Protein AF-I7LH07-F1 (afdb_monomer)

Foldseek 3Di:
DVVVVVVVVVVVVVVVQVVVVVDPPPDPVVLLVVLVVLLVVLVVLVCCCVPPVPDDPCLLVSQLSNLVSVVSNVCVVVVVPCVLLCVLSNLQSSLRSLVRCCVPVVDVVSPLSSLVSNLVSVLSNVVSVVPDDPVSVVSNVVSVVVSVVVCVVVVVD

Structure (mmCIF, N/CA/C/O backbone):
data_AF-I7LH07-F1
#
_entry.id   AF-I7LH07-F1
#
loop_
_atom_site.group_PDB
_atom_site.id
_atom_site.type_symbol
_atom_site.label_atom_id
_atom_site.label_alt_id
_atom_site.label_comp_id
_atom_site.label_asym_id
_atom_site.label_entity_id
_atom_site.label_seq_id
_atom_site.pdbx_PDB_ins_code
_atom_site.Cartn_x
_atom_site.Cartn_y
_atom_site.Cartn_z
_atom_site.occupancy
_atom_site.B_iso_or_equiv
_atom_site.auth_seq_id
_atom_site.auth_comp_id
_atom_site.auth_asym_id
_atom_site.auth_atom_id
_atom_site.pdbx_PDB_model_num
ATOM 1 N N . MET A 1 1 ? -10.811 -36.002 -9.608 1.00 54.66 1 MET A N 1
ATOM 2 C CA . MET A 1 1 ? -10.968 -35.044 -10.732 1.00 54.66 1 MET A CA 1
ATOM 3 C C . MET A 1 1 ? -10.323 -33.676 -10.491 1.00 54.66 1 MET A C 1
ATOM 5 O O . MET A 1 1 ? -9.642 -33.217 -11.394 1.00 54.66 1 MET A O 1
ATOM 9 N N . LYS A 1 2 ? -10.452 -33.026 -9.318 1.00 58.34 2 LYS A N 1
ATOM 10 C CA . LYS A 1 2 ? -9.860 -31.684 -9.078 1.00 58.34 2 LYS A CA 1
ATOM 11 C C . LYS A 1 2 ? -8.322 -31.617 -9.164 1.00 58.34 2 LYS A C 1
ATOM 13 O O . LYS A 1 2 ? -7.794 -30.603 -9.591 1.00 58.34 2 LYS A O 1
ATOM 18 N N . SER A 1 3 ? -7.609 -32.679 -8.798 1.00 67.06 3 SER A N 1
ATOM 19 C CA . SER A 1 3 ? -6.136 -32.724 -8.750 1.00 67.06 3 SER A CA 1
ATOM 20 C C . SER A 1 3 ? -5.454 -32.815 -10.123 1.00 67.06 3 SER A C 1
ATOM 22 O O . SER A 1 3 ? -4.393 -32.229 -10.312 1.00 67.06 3 SER A O 1
ATOM 24 N N . TYR A 1 4 ? -6.075 -33.479 -11.102 1.00 80.00 4 TYR A N 1
ATOM 25 C CA . TYR A 1 4 ? -5.535 -33.588 -12.466 1.00 80.00 4 TYR A CA 1
ATOM 26 C C . TYR A 1 4 ? -5.559 -32.243 -13.211 1.00 80.00 4 TYR A C 1
ATOM 28 O O . TYR A 1 4 ? -4.620 -31.916 -13.929 1.00 80.00 4 TYR A O 1
ATOM 36 N N . LEU A 1 5 ? -6.593 -31.427 -12.974 1.00 79.75 5 LEU A N 1
ATOM 37 C CA . LEU A 1 5 ? -6.715 -30.084 -13.552 1.00 79.75 5 LEU A CA 1
ATOM 38 C C . LEU A 1 5 ? -5.582 -29.159 -13.098 1.00 79.75 5 LEU A C 1
ATOM 40 O O . LEU A 1 5 ? -4.999 -28.467 -13.924 1.00 79.75 5 LEU A O 1
ATOM 44 N N . TRP A 1 6 ? -5.223 -29.191 -11.811 1.00 79.75 6 TRP A N 1
ATOM 45 C CA . TRP A 1 6 ? -4.084 -28.421 -11.306 1.00 79.75 6 TRP A CA 1
ATOM 46 C C . TRP A 1 6 ? -2.768 -28.883 -11.929 1.00 79.75 6 TRP A C 1
ATOM 48 O O . TRP A 1 6 ? -1.986 -28.047 -12.367 1.00 79.75 6 TRP A O 1
ATOM 58 N N . GLY A 1 7 ? -2.554 -30.198 -12.047 1.00 80.88 7 GLY A N 1
ATOM 59 C CA . GLY A 1 7 ? -1.378 -30.747 -12.729 1.00 80.88 7 GLY A CA 1
ATOM 60 C C . GLY A 1 7 ? -1.270 -30.286 -14.185 1.00 80.88 7 GLY A C 1
ATOM 61 O O . GLY A 1 7 ? -0.204 -29.857 -14.616 1.00 80.88 7 GLY A O 1
ATOM 62 N N . LEU A 1 8 ? -2.383 -30.287 -14.921 1.00 86.69 8 LEU A N 1
ATOM 63 C CA . LEU A 1 8 ? -2.430 -29.825 -16.308 1.00 86.69 8 LEU A CA 1
ATOM 64 C C . LEU A 1 8 ? -2.138 -28.320 -16.429 1.00 86.69 8 LEU A C 1
ATOM 66 O O . LEU A 1 8 ? -1.393 -27.915 -17.317 1.00 86.69 8 LEU A O 1
ATOM 70 N N . VAL A 1 9 ? -2.647 -27.499 -15.503 1.00 82.62 9 VAL A N 1
ATOM 71 C CA . VAL A 1 9 ? -2.318 -26.065 -15.427 1.00 82.62 9 VAL A CA 1
ATOM 72 C C . VAL A 1 9 ? -0.824 -25.859 -15.177 1.00 82.62 9 VAL A C 1
ATOM 74 O O . VAL A 1 9 ? -0.201 -25.074 -15.884 1.00 82.62 9 VAL A O 1
ATOM 77 N N . PHE A 1 10 ? -0.223 -26.588 -14.232 1.00 83.50 10 PHE A N 1
ATOM 78 C CA . PHE A 1 10 ? 1.215 -26.486 -13.961 1.00 83.50 10 PHE A CA 1
ATOM 79 C C . PHE A 1 10 ? 2.069 -26.904 -15.162 1.00 83.50 10 PHE A C 1
ATOM 81 O O . PHE A 1 10 ? 3.059 -26.239 -15.461 1.00 83.50 10 PHE A O 1
ATOM 88 N N . ILE A 1 11 ? 1.672 -27.959 -15.877 1.00 85.75 11 ILE A N 1
ATOM 89 C CA . ILE A 1 11 ? 2.361 -28.409 -17.093 1.00 85.75 11 ILE A CA 1
ATOM 90 C C . ILE A 1 11 ? 2.274 -27.340 -18.188 1.00 85.75 11 ILE A C 1
ATOM 92 O O . ILE A 1 11 ? 3.293 -27.004 -18.788 1.00 85.75 11 ILE A O 1
ATOM 96 N N . LEU A 1 12 ? 1.093 -26.759 -18.420 1.00 83.88 12 LEU A N 1
ATOM 97 C CA . LEU A 1 12 ? 0.911 -25.697 -19.415 1.00 83.88 12 LEU A CA 1
ATOM 98 C C . LEU A 1 12 ? 1.708 -24.437 -19.065 1.00 83.88 12 LEU A C 1
ATOM 100 O O . LEU A 1 12 ? 2.368 -23.878 -19.936 1.00 83.88 12 LEU A O 1
ATOM 104 N N . VAL A 1 13 ? 1.706 -24.025 -17.794 1.00 83.12 13 VAL A N 1
ATOM 105 C CA . VAL A 1 13 ? 2.522 -22.903 -17.308 1.00 83.12 13 VAL A CA 1
ATOM 106 C C . VAL A 1 13 ? 4.012 -23.196 -17.507 1.00 83.12 13 VAL A C 1
ATOM 108 O O . VAL A 1 13 ? 4.738 -22.338 -17.999 1.00 83.12 13 VAL A O 1
ATOM 111 N N . GLY A 1 14 ? 4.467 -24.412 -17.198 1.00 80.56 14 GLY A N 1
ATOM 112 C CA . GLY A 1 14 ? 5.859 -24.822 -17.390 1.00 80.56 14 GLY A CA 1
ATOM 113 C C . GLY A 1 14 ? 6.298 -24.793 -18.856 1.00 80.56 14 GLY A C 1
ATOM 114 O O . GLY A 1 14 ? 7.330 -24.206 -19.175 1.00 80.56 14 GLY A O 1
ATOM 115 N N . ILE A 1 15 ? 5.495 -25.363 -19.760 1.00 82.50 15 ILE A N 1
ATOM 116 C CA . ILE A 1 15 ? 5.761 -25.347 -21.209 1.00 82.50 15 ILE A CA 1
ATOM 117 C C . ILE A 1 15 ? 5.795 -23.907 -21.731 1.00 82.50 15 ILE A C 1
ATOM 119 O O . ILE A 1 15 ? 6.691 -23.538 -22.488 1.00 82.50 15 ILE A O 1
ATOM 123 N N . PHE A 1 16 ? 4.859 -23.072 -21.284 1.00 74.81 16 PHE A N 1
ATOM 124 C CA . PHE A 1 16 ? 4.777 -21.673 -21.683 1.00 74.81 16 PHE A CA 1
ATOM 125 C C . PHE A 1 16 ? 6.010 -20.862 -21.258 1.00 74.81 16 PHE A C 1
ATOM 127 O O . PHE A 1 16 ? 6.576 -20.134 -22.073 1.00 74.81 16 PHE A O 1
ATOM 134 N N . LEU A 1 17 ? 6.486 -21.046 -20.020 1.00 75.25 17 LEU A N 1
ATOM 135 C CA . LEU A 1 17 ? 7.703 -20.396 -19.514 1.00 75.25 17 LEU A CA 1
ATOM 136 C C . LEU A 1 17 ? 8.958 -20.804 -20.306 1.00 75.25 17 LEU A C 1
ATOM 138 O O . LEU A 1 17 ? 9.850 -19.983 -20.520 1.00 75.25 17 LEU A O 1
ATOM 142 N N . ILE A 1 18 ? 9.030 -22.054 -20.774 1.00 77.44 18 ILE A N 1
ATOM 143 C CA . ILE A 1 18 ? 10.146 -22.546 -21.599 1.00 77.44 18 ILE A CA 1
ATOM 144 C C . ILE A 1 18 ? 10.115 -21.916 -23.000 1.00 77.44 18 ILE A C 1
ATOM 146 O O . ILE A 1 18 ? 11.156 -21.481 -23.499 1.00 77.44 18 ILE A O 1
ATOM 150 N N . ILE A 1 19 ? 8.935 -21.823 -23.622 1.00 74.62 19 ILE A N 1
ATOM 151 C CA . ILE A 1 19 ? 8.750 -21.194 -24.944 1.00 74.62 19 ILE A CA 1
ATOM 152 C C . ILE A 1 19 ? 9.123 -19.709 -24.891 1.00 74.62 19 ILE A C 1
ATOM 154 O O . ILE A 1 19 ? 9.832 -19.206 -25.760 1.00 74.62 19 ILE A O 1
ATOM 158 N N . GLN A 1 20 ? 8.717 -19.019 -23.827 1.00 65.12 20 GLN A N 1
ATOM 159 C CA . GLN A 1 20 ? 9.049 -17.615 -23.605 1.00 65.12 20 GLN A CA 1
ATOM 160 C C . GLN A 1 20 ? 10.565 -17.375 -23.486 1.00 65.12 20 GLN A C 1
ATOM 162 O O . GLN A 1 20 ? 11.059 -16.335 -23.898 1.00 65.12 20 GLN A O 1
ATOM 167 N N . ARG A 1 21 ? 11.316 -18.341 -22.941 1.00 65.81 21 ARG A N 1
ATOM 168 C CA . ARG A 1 21 ? 12.778 -18.250 -22.797 1.00 65.81 21 ARG A CA 1
ATOM 169 C C . ARG A 1 21 ? 13.537 -18.582 -24.087 1.00 65.81 21 ARG A C 1
ATOM 171 O O . ARG A 1 21 ? 14.719 -18.269 -24.186 1.00 65.81 21 ARG A O 1
ATOM 178 N N . THR A 1 22 ? 12.890 -19.260 -25.036 1.00 66.25 22 THR A N 1
ATOM 179 C CA . THR A 1 22 ? 13.502 -19.732 -26.292 1.00 66.25 22 THR A CA 1
ATOM 180 C C . THR A 1 22 ? 13.171 -18.850 -27.494 1.00 66.25 22 THR A C 1
ATOM 182 O O . THR A 1 22 ? 13.979 -18.773 -28.416 1.00 66.25 22 THR A O 1
ATOM 185 N N . PHE A 1 23 ? 12.038 -18.143 -27.486 1.00 60.00 23 PHE A N 1
ATOM 186 C CA . PHE A 1 23 ? 11.740 -17.107 -28.474 1.00 60.00 23 PHE A CA 1
ATOM 187 C C . PHE A 1 23 ? 12.289 -15.740 -28.034 1.00 60.00 23 PHE A C 1
ATOM 189 O O . PHE A 1 23 ? 12.123 -15.344 -26.887 1.00 60.00 23 PHE A O 1
ATOM 196 N N . LEU A 1 24 ? 12.888 -14.994 -28.970 1.00 54.72 24 LEU A N 1
ATOM 197 C CA . LEU A 1 24 ? 13.465 -13.641 -28.819 1.00 54.72 24 LEU A CA 1
ATOM 198 C C . LEU A 1 24 ? 12.419 -12.532 -28.546 1.00 54.72 24 LEU A C 1
ATOM 200 O O . LEU A 1 24 ? 12.574 -11.394 -28.983 1.00 54.72 24 LEU A O 1
ATOM 204 N N . PHE A 1 25 ? 11.322 -12.846 -27.861 1.00 57.25 25 PHE A N 1
ATOM 205 C CA . PHE A 1 25 ? 10.439 -11.825 -27.320 1.00 57.25 25 PHE A CA 1
ATOM 206 C C . PHE A 1 25 ? 10.989 -11.434 -25.947 1.00 57.25 25 PHE A C 1
ATOM 208 O O . PHE A 1 25 ? 10.759 -12.137 -24.969 1.00 57.25 25 PHE A O 1
ATOM 215 N N . ASP A 1 26 ? 11.657 -10.282 -25.850 1.00 62.19 26 ASP A N 1
ATOM 216 C CA . ASP A 1 26 ? 12.119 -9.664 -24.585 1.00 62.19 26 ASP A CA 1
ATOM 217 C C . ASP A 1 26 ? 10.972 -9.297 -23.610 1.00 62.19 26 ASP A C 1
ATOM 219 O O . ASP A 1 26 ? 11.145 -8.594 -22.613 1.00 62.19 26 ASP A O 1
ATOM 223 N N . ILE A 1 27 ? 9.754 -9.771 -23.875 1.00 62.00 27 ILE A N 1
ATOM 224 C CA . ILE A 1 27 ? 8.587 -9.557 -23.036 1.00 62.00 27 ILE A CA 1
ATOM 225 C C . ILE A 1 27 ? 8.612 -10.613 -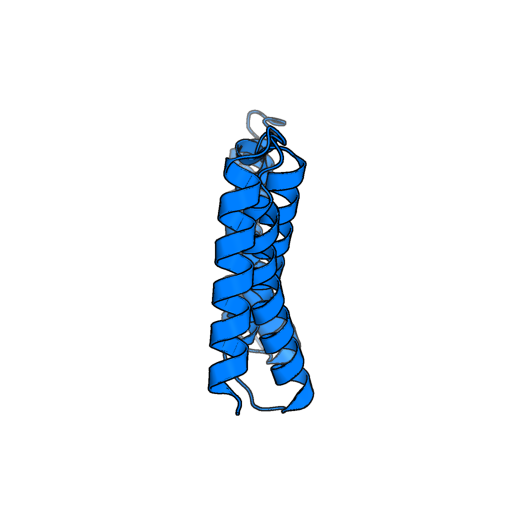21.936 1.00 62.00 27 ILE A C 1
ATOM 227 O O . ILE A 1 27 ? 8.207 -11.763 -22.124 1.00 62.00 27 ILE A O 1
ATOM 231 N N . ASN A 1 28 ? 9.076 -10.211 -20.751 1.00 71.69 28 ASN A N 1
ATOM 232 C CA . ASN A 1 28 ? 9.015 -11.071 -19.583 1.00 71.69 28 ASN A CA 1
ATOM 233 C C . ASN A 1 28 ? 7.575 -11.155 -19.029 1.00 71.69 28 ASN A C 1
ATOM 235 O O . ASN A 1 28 ? 7.212 -10.420 -18.116 1.00 71.69 28 ASN A O 1
ATOM 239 N N . LEU A 1 29 ? 6.743 -12.044 -19.580 1.00 70.25 29 LEU A N 1
ATOM 240 C CA . LEU A 1 29 ? 5.350 -12.268 -19.176 1.00 70.25 29 LEU A CA 1
ATOM 241 C C . LEU A 1 29 ? 5.205 -12.625 -17.694 1.00 70.25 29 LEU A C 1
ATOM 243 O O . LEU A 1 29 ? 4.210 -12.241 -17.081 1.00 70.25 29 LEU A O 1
ATOM 247 N N . TRP A 1 30 ? 6.210 -13.276 -17.091 1.00 78.62 30 TRP A N 1
ATOM 248 C CA . TRP A 1 30 ? 6.237 -13.523 -15.648 1.00 78.62 30 TRP A CA 1
ATOM 249 C C . TRP A 1 30 ? 6.054 -12.233 -14.850 1.00 78.62 30 TRP A C 1
ATOM 251 O O . TRP A 1 30 ? 5.328 -12.243 -13.857 1.00 78.62 30 TRP A O 1
ATOM 261 N N . ASN A 1 31 ? 6.612 -11.112 -15.329 1.00 80.62 31 ASN A N 1
ATOM 262 C CA . ASN A 1 31 ? 6.452 -9.810 -14.692 1.00 80.62 31 ASN A CA 1
ATOM 263 C C . ASN A 1 31 ? 4.975 -9.429 -14.558 1.00 80.62 31 ASN A C 1
ATOM 265 O O . ASN A 1 31 ? 4.600 -8.872 -13.545 1.00 80.62 31 ASN A O 1
ATOM 269 N N . PHE A 1 32 ? 4.107 -9.773 -15.506 1.00 79.81 32 PHE A N 1
ATOM 270 C CA . PHE A 1 32 ? 2.682 -9.448 -15.404 1.00 79.81 32 PHE A CA 1
ATOM 271 C C . PHE A 1 32 ? 1.885 -10.479 -14.598 1.00 79.81 32 PHE A C 1
ATOM 273 O O . PHE A 1 32 ? 0.848 -10.142 -14.035 1.00 79.81 32 PHE A O 1
ATOM 280 N N . VAL A 1 33 ? 2.359 -11.724 -14.510 1.00 83.75 33 VAL A N 1
ATOM 281 C CA . VAL A 1 33 ? 1.644 -12.822 -13.839 1.00 83.75 33 VAL A CA 1
ATOM 282 C C . VAL A 1 33 ? 1.720 -12.714 -12.313 1.00 83.75 33 VAL A C 1
ATOM 284 O O . VAL A 1 33 ? 0.715 -12.922 -11.632 1.00 83.75 33 VAL A O 1
ATOM 287 N N . TRP A 1 34 ? 2.880 -12.374 -11.747 1.00 84.69 34 TRP A N 1
ATOM 288 C CA . TRP A 1 34 ? 3.042 -12.373 -10.288 1.00 84.69 34 TRP A CA 1
ATOM 289 C C . TRP A 1 34 ? 2.232 -11.282 -9.548 1.00 84.69 34 TRP A C 1
ATOM 291 O O . TRP A 1 34 ? 1.678 -11.602 -8.496 1.00 84.69 34 TRP A O 1
ATOM 301 N N . PRO A 1 35 ? 2.047 -10.041 -10.052 1.00 89.06 35 PRO A N 1
ATOM 302 C CA . PRO A 1 35 ? 1.205 -9.050 -9.380 1.00 89.06 35 PRO A CA 1
ATOM 303 C C . PRO A 1 35 ? -0.272 -9.438 -9.424 1.00 89.06 35 PRO A C 1
ATOM 305 O O . PRO A 1 35 ? -1.007 -9.215 -8.466 1.00 89.06 35 PRO A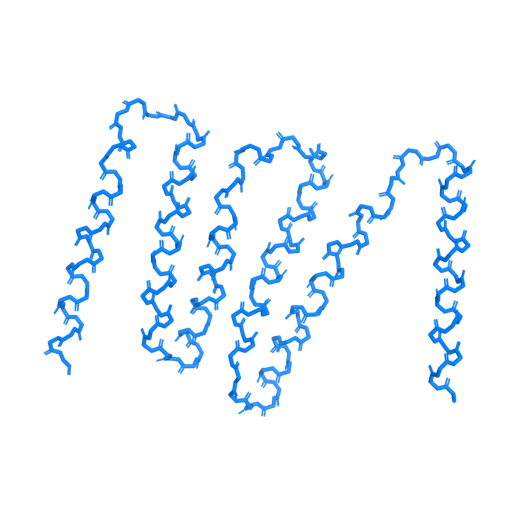 O 1
ATOM 308 N N . ILE A 1 36 ? -0.710 -10.080 -10.512 1.00 88.75 36 ILE A N 1
ATOM 309 C CA . ILE A 1 36 ? -2.069 -10.619 -10.636 1.00 88.75 36 ILE A CA 1
ATOM 310 C C . ILE A 1 36 ? -2.319 -11.671 -9.547 1.00 88.75 36 ILE A C 1
ATOM 312 O O . ILE A 1 36 ? -3.404 -11.713 -8.966 1.00 88.75 36 ILE A O 1
ATOM 316 N N . PHE A 1 37 ? -1.300 -12.461 -9.198 1.00 89.31 37 PHE A N 1
ATOM 317 C CA . PHE A 1 37 ? -1.367 -13.409 -8.087 1.00 89.31 37 PHE A CA 1
ATOM 318 C C . PHE A 1 37 ? -1.511 -12.739 -6.707 1.00 89.31 37 PHE A C 1
ATOM 320 O O . PHE A 1 37 ? -1.933 -13.405 -5.771 1.00 89.31 37 PHE A O 1
ATOM 327 N N . LEU A 1 38 ? -1.223 -11.440 -6.559 1.00 90.50 38 LEU A N 1
ATOM 328 C CA . LEU A 1 38 ? -1.535 -10.667 -5.345 1.00 90.50 38 LEU A CA 1
ATOM 329 C C . LEU A 1 38 ? -2.959 -10.096 -5.386 1.00 90.50 38 LEU A C 1
ATOM 331 O O . LEU A 1 38 ? -3.686 -10.158 -4.393 1.00 90.50 38 LEU A O 1
ATOM 335 N N . ILE A 1 39 ? -3.380 -9.592 -6.550 1.00 91.88 39 ILE A N 1
ATOM 336 C CA . ILE A 1 39 ? -4.706 -8.991 -6.746 1.00 91.88 39 ILE A CA 1
ATOM 337 C C . ILE A 1 39 ? -5.813 -10.036 -6.573 1.00 91.88 39 ILE A C 1
ATOM 339 O O . ILE A 1 39 ? -6.794 -9.774 -5.880 1.00 91.88 39 ILE A O 1
ATOM 343 N N . ILE A 1 40 ? -5.664 -11.227 -7.165 1.00 91.06 40 ILE A N 1
ATOM 344 C CA . ILE A 1 40 ? -6.700 -12.273 -7.140 1.00 91.06 40 ILE A CA 1
ATOM 345 C C . ILE A 1 40 ? -7.065 -12.681 -5.697 1.00 91.06 40 ILE A C 1
ATOM 347 O O . ILE A 1 40 ? -8.251 -12.625 -5.359 1.00 91.06 40 ILE A O 1
ATOM 351 N N . PRO A 1 41 ? -6.114 -13.049 -4.813 1.00 88.81 41 PRO A N 1
ATOM 352 C CA . PRO A 1 41 ? -6.410 -13.312 -3.408 1.00 88.81 41 PRO A CA 1
ATOM 353 C C . PRO A 1 41 ? -6.982 -12.098 -2.680 1.00 88.81 41 PRO A C 1
ATOM 355 O O . PRO A 1 41 ? -7.913 -12.263 -1.897 1.00 88.81 41 PRO A O 1
ATOM 358 N N . GLY A 1 42 ? -6.477 -10.890 -2.954 1.00 89.38 42 GLY A N 1
ATOM 359 C CA . GLY A 1 42 ? -6.996 -9.658 -2.359 1.00 89.38 42 GLY A CA 1
ATOM 360 C C . GLY A 1 42 ? -8.487 -9.454 -2.651 1.00 89.38 42 GLY A C 1
ATOM 361 O O . GLY A 1 42 ? -9.288 -9.283 -1.729 1.00 89.38 42 GLY A O 1
ATOM 362 N N . ILE A 1 43 ? -8.884 -9.589 -3.920 1.00 90.50 43 ILE A N 1
ATOM 363 C CA . ILE A 1 43 ? -10.289 -9.530 -4.354 1.00 90.50 43 ILE A CA 1
ATOM 364 C C . ILE A 1 43 ? -11.097 -10.679 -3.745 1.00 90.50 43 ILE A C 1
ATOM 366 O O . ILE A 1 43 ? -12.216 -10.466 -3.284 1.00 90.50 43 ILE A O 1
ATOM 370 N N . ALA A 1 44 ? -10.552 -11.898 -3.709 1.00 88.88 44 ALA A N 1
ATOM 371 C CA . ALA A 1 44 ? -11.244 -13.048 -3.131 1.00 88.88 44 ALA A CA 1
ATOM 372 C C . ALA A 1 44 ? -11.525 -12.867 -1.630 1.00 88.88 44 ALA A C 1
ATOM 374 O O . ALA A 1 44 ? -12.574 -13.297 -1.143 1.00 88.88 44 ALA A O 1
ATOM 375 N N . ILE A 1 45 ? -10.616 -12.228 -0.890 1.00 88.19 45 ILE A N 1
ATOM 376 C CA . ILE A 1 45 ? -10.806 -11.880 0.523 1.00 88.19 45 ILE A CA 1
ATOM 377 C C . ILE A 1 45 ? -11.936 -10.855 0.668 1.00 88.19 45 ILE A C 1
ATOM 379 O O . ILE A 1 45 ? -12.855 -11.089 1.453 1.00 88.19 45 ILE A O 1
ATOM 383 N N . HIS A 1 46 ? -11.917 -9.783 -0.130 1.00 87.25 46 HIS A N 1
ATOM 384 C CA . HIS A 1 46 ? -12.981 -8.771 -0.166 1.00 87.25 46 HIS A CA 1
ATOM 385 C C . HIS A 1 46 ? -14.346 -9.384 -0.503 1.00 87.25 46 HIS A C 1
ATOM 387 O O . HIS A 1 46 ? -15.319 -9.193 0.223 1.00 87.25 46 HIS A O 1
ATOM 393 N N . TYR A 1 47 ? -14.416 -10.211 -1.547 1.00 85.88 47 TYR A N 1
ATOM 394 C CA . TYR A 1 47 ? -15.644 -10.900 -1.941 1.00 85.88 47 TYR A CA 1
ATOM 395 C C . TYR A 1 47 ? -16.186 -11.800 -0.823 1.00 85.88 47 TYR A C 1
ATOM 397 O O . TYR A 1 47 ? -17.377 -11.768 -0.514 1.00 85.88 47 TYR A O 1
ATOM 405 N N . ASN A 1 48 ? -15.320 -12.589 -0.177 1.00 83.62 48 ASN A N 1
ATOM 406 C CA . ASN A 1 48 ? -15.731 -13.438 0.941 1.00 83.62 48 ASN A CA 1
ATOM 407 C C . ASN A 1 48 ? -16.211 -12.622 2.145 1.00 83.62 48 ASN A C 1
ATOM 409 O O . ASN A 1 48 ? -17.159 -13.051 2.806 1.00 83.62 48 ASN A O 1
ATOM 413 N N . TYR A 1 49 ? -15.585 -11.476 2.420 1.00 82.50 49 TYR A N 1
ATOM 414 C CA . TYR A 1 49 ? -15.995 -10.582 3.496 1.00 82.50 49 TYR A CA 1
ATOM 415 C C . TYR A 1 49 ? -17.439 -10.100 3.295 1.00 82.50 49 TYR A C 1
ATOM 417 O O . TYR A 1 49 ? -18.298 -10.372 4.136 1.00 82.50 49 TYR A O 1
ATOM 425 N N . PHE A 1 50 ? -17.734 -9.503 2.135 1.00 81.75 50 PHE A N 1
ATOM 426 C CA . PHE A 1 50 ? -19.077 -9.004 1.822 1.00 81.75 50 PHE A CA 1
ATOM 427 C C . PHE A 1 50 ? -20.113 -10.123 1.652 1.00 81.75 50 PHE A C 1
ATOM 429 O O . PHE A 1 50 ? -21.285 -9.934 1.964 1.00 81.75 50 PHE A O 1
ATOM 436 N N . SER A 1 51 ? -19.69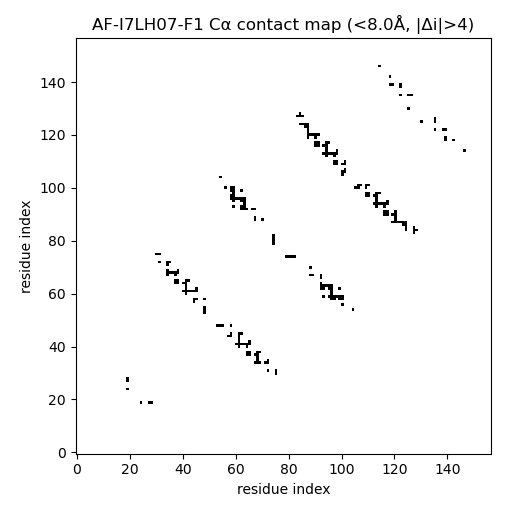9 -11.305 1.186 1.00 81.88 51 SER A N 1
ATOM 437 C CA . SER A 1 51 ? -20.612 -12.428 0.954 1.00 81.88 51 SER A CA 1
ATOM 438 C C . SER A 1 51 ? -20.993 -13.186 2.230 1.00 81.88 51 SER A C 1
ATOM 440 O O . SER A 1 51 ? -22.110 -13.695 2.313 1.00 81.88 51 SER A O 1
ATOM 442 N N . LYS A 1 52 ? -20.087 -13.322 3.208 1.00 69.81 52 LYS A N 1
ATOM 443 C CA . LYS A 1 52 ? -20.289 -14.247 4.340 1.00 69.81 52 LYS A CA 1
ATOM 444 C C . LYS A 1 52 ? -20.538 -13.579 5.686 1.00 69.81 52 LYS A C 1
ATOM 446 O O . LYS A 1 52 ? -20.833 -14.317 6.622 1.00 69.81 52 LYS A O 1
ATOM 451 N N . ASN A 1 53 ? -20.440 -12.250 5.814 1.00 62.03 53 ASN A N 1
ATOM 452 C CA . ASN A 1 53 ? -20.670 -11.518 7.076 1.00 62.03 53 ASN A CA 1
ATOM 453 C C . ASN A 1 53 ? -19.901 -12.100 8.288 1.00 62.03 53 ASN A C 1
ATOM 455 O O . ASN A 1 53 ? -20.278 -11.907 9.444 1.00 62.03 53 ASN A O 1
ATOM 459 N N . LYS A 1 54 ? -18.827 -12.862 8.042 1.00 55.84 54 LYS A N 1
ATOM 460 C CA . LYS A 1 54 ? -17.999 -13.456 9.090 1.00 55.84 54 LYS A CA 1
ATOM 461 C C . LYS A 1 54 ? -16.854 -12.496 9.344 1.00 55.84 54 LYS A C 1
ATOM 463 O O . LYS A 1 54 ? -15.880 -12.481 8.592 1.00 55.84 54 LYS A O 1
ATOM 468 N N . GLY A 1 55 ? -17.042 -11.683 10.384 1.00 61.88 55 GLY A N 1
ATOM 469 C CA . GLY A 1 55 ? -16.064 -10.724 10.883 1.00 61.88 55 GLY A CA 1
ATOM 470 C C . GLY A 1 55 ? -14.691 -11.365 10.945 1.00 61.88 55 GLY A C 1
ATOM 471 O O . GLY A 1 55 ? -14.509 -12.417 11.561 1.00 61.88 55 GLY A O 1
ATOM 472 N N . THR A 1 56 ? -13.746 -10.794 10.213 1.00 51.78 56 THR A N 1
ATOM 473 C CA . THR A 1 56 ? -12.386 -11.303 10.228 1.00 51.78 56 THR A CA 1
ATOM 474 C C . THR A 1 56 ? -11.437 -10.185 9.851 1.00 51.78 56 THR A C 1
ATOM 476 O O . THR A 1 56 ? -11.555 -9.601 8.776 1.00 51.78 56 THR A O 1
ATOM 479 N N . LYS A 1 57 ? -10.399 -10.055 10.683 1.00 55.44 57 LYS A N 1
ATOM 480 C CA . LYS A 1 57 ? -9.129 -9.314 10.541 1.00 55.44 57 LYS A CA 1
ATOM 481 C C . LYS A 1 57 ? -8.398 -9.454 9.185 1.00 55.44 57 LYS A C 1
ATOM 483 O O . LYS A 1 57 ? -7.265 -9.006 9.043 1.00 55.44 57 LYS A O 1
ATOM 488 N N . ASN A 1 58 ? -9.007 -10.104 8.199 1.00 72.62 58 ASN A N 1
ATOM 489 C CA . ASN A 1 58 ? -8.472 -10.362 6.874 1.00 72.62 58 ASN A CA 1
ATOM 490 C C . ASN A 1 58 ? -8.755 -9.219 5.890 1.00 72.62 58 ASN A C 1
ATOM 492 O O . ASN A 1 58 ? -8.086 -9.172 4.865 1.00 72.62 58 ASN A O 1
ATOM 496 N N . LEU A 1 59 ? -9.675 -8.288 6.182 1.00 82.31 59 LEU A N 1
ATOM 497 C CA . LEU A 1 59 ? -9.879 -7.080 5.360 1.00 82.31 59 LEU A CA 1
ATOM 498 C C . LEU A 1 59 ? -8.596 -6.277 5.192 1.00 82.31 59 LEU A C 1
ATOM 500 O O . LEU A 1 59 ? -8.259 -5.898 4.076 1.00 82.31 59 LEU A O 1
ATOM 504 N N . ILE A 1 60 ? -7.846 -6.115 6.286 1.00 85.88 60 ILE A N 1
ATOM 505 C CA . ILE A 1 60 ? -6.563 -5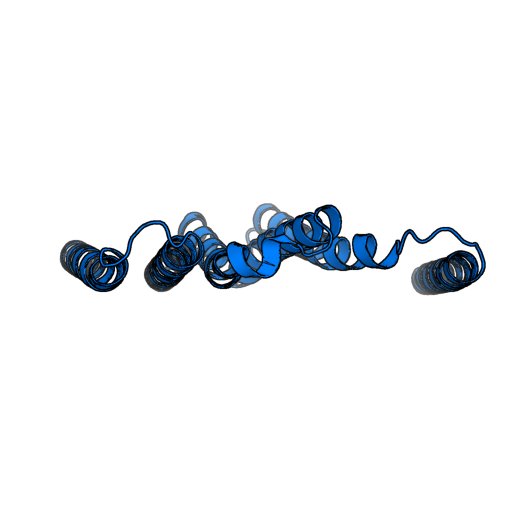.409 6.286 1.00 85.88 60 ILE A CA 1
ATOM 506 C C . ILE A 1 60 ? -5.623 -6.035 5.254 1.00 85.88 60 ILE A C 1
ATOM 508 O O . ILE A 1 60 ? -5.027 -5.334 4.434 1.00 85.88 60 ILE A O 1
ATOM 512 N N . LEU A 1 61 ? -5.529 -7.368 5.261 1.00 88.00 61 LEU A N 1
ATOM 513 C CA . LEU A 1 61 ? -4.705 -8.115 4.317 1.00 88.00 61 LEU A CA 1
ATOM 514 C C . LEU A 1 61 ? -5.242 -7.994 2.883 1.00 88.00 61 LEU A C 1
ATOM 516 O O . LEU A 1 61 ? -4.457 -7.788 1.963 1.00 88.00 61 LEU A O 1
ATOM 520 N N . GLY A 1 62 ? -6.561 -8.081 2.695 1.00 88.94 62 GLY A N 1
ATOM 521 C CA . GLY A 1 62 ? -7.218 -7.954 1.394 1.00 88.94 62 GLY A CA 1
ATOM 522 C C . GLY A 1 62 ? -6.966 -6.600 0.731 1.00 88.94 62 GLY A C 1
ATOM 523 O O . GLY A 1 62 ? -6.483 -6.562 -0.399 1.00 88.94 62 GLY A O 1
ATOM 524 N N . GLY A 1 63 ? -7.221 -5.501 1.446 1.00 88.62 63 GLY A N 1
ATOM 525 C CA . GLY A 1 63 ? -6.973 -4.140 0.963 1.00 88.62 63 GLY A CA 1
ATOM 526 C C . GLY A 1 63 ? -5.500 -3.895 0.646 1.00 88.62 63 GLY A C 1
ATOM 527 O O . GLY A 1 63 ? -5.162 -3.427 -0.441 1.00 88.62 63 GLY A O 1
ATOM 528 N N . THR A 1 64 ? -4.603 -4.317 1.543 1.00 92.12 64 THR A N 1
ATOM 529 C CA . THR A 1 64 ? -3.151 -4.174 1.339 1.00 92.12 64 THR A CA 1
ATOM 530 C C . THR A 1 64 ? -2.678 -4.916 0.082 1.00 92.12 64 THR A C 1
ATOM 532 O O . THR A 1 64 ? -1.924 -4.362 -0.719 1.00 92.12 64 THR A O 1
ATOM 535 N N . LEU A 1 65 ? -3.142 -6.154 -0.127 1.00 92.19 65 LEU A N 1
ATOM 536 C CA . LEU A 1 65 ? -2.789 -6.972 -1.294 1.00 92.19 65 LEU A CA 1
ATOM 537 C C . LEU A 1 65 ? -3.247 -6.344 -2.611 1.00 92.19 65 LEU A C 1
ATOM 539 O O . LEU A 1 65 ? -2.505 -6.389 -3.591 1.00 92.19 65 LEU A O 1
ATOM 543 N N . ILE A 1 66 ? -4.440 -5.746 -2.637 1.00 93.19 66 ILE A N 1
ATOM 544 C CA . ILE A 1 66 ? -4.955 -5.064 -3.827 1.00 93.19 66 ILE A CA 1
ATOM 545 C C . ILE A 1 66 ? -4.089 -3.843 -4.147 1.00 93.19 66 ILE A C 1
ATOM 547 O O . ILE A 1 66 ? -3.630 -3.709 -5.282 1.00 93.19 66 ILE A O 1
ATOM 551 N N . VAL A 1 67 ? -3.808 -2.988 -3.155 1.00 94.25 67 VAL A N 1
ATOM 552 C CA . VAL A 1 67 ? -2.986 -1.782 -3.358 1.00 94.25 67 VAL A CA 1
ATOM 553 C C . VAL A 1 67 ? -1.589 -2.149 -3.858 1.00 94.25 67 VAL A C 1
ATOM 555 O O . VAL A 1 67 ? -1.115 -1.576 -4.839 1.00 94.25 67 VAL A O 1
ATOM 558 N N . TYR A 1 68 ? -0.944 -3.144 -3.244 1.00 93.75 68 TYR A N 1
ATOM 559 C CA . TYR A 1 68 ? 0.373 -3.608 -3.682 1.00 93.75 68 TYR A CA 1
ATOM 560 C C . TYR A 1 68 ? 0.341 -4.291 -5.044 1.00 93.75 68 TYR A C 1
ATOM 562 O O . TYR A 1 68 ? 1.229 -4.061 -5.857 1.00 93.75 68 TYR A O 1
ATOM 570 N N . GLY A 1 69 ? -0.686 -5.087 -5.330 1.00 92.06 69 GLY A N 1
ATOM 571 C CA . GLY A 1 69 ? -0.860 -5.708 -6.636 1.00 92.06 69 GLY A CA 1
ATOM 572 C C . GLY A 1 69 ? -0.940 -4.673 -7.761 1.00 92.06 69 GLY A C 1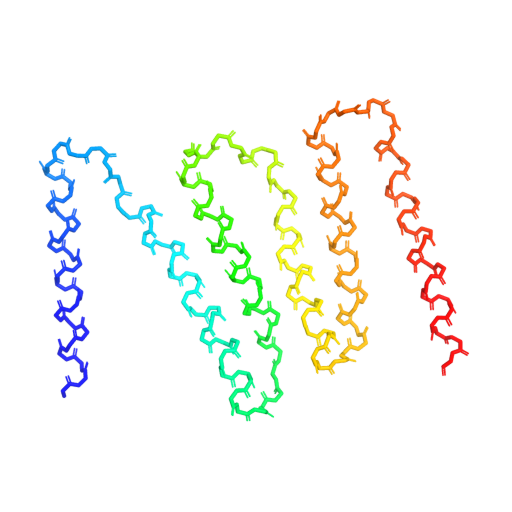
ATOM 573 O O . GLY A 1 69 ? -0.224 -4.789 -8.756 1.00 92.06 6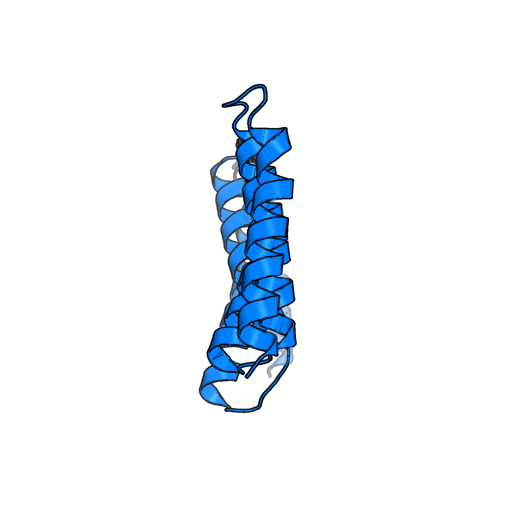9 GLY A O 1
ATOM 574 N N . PHE A 1 70 ? -1.735 -3.614 -7.580 1.00 93.12 70 PHE A N 1
ATOM 575 C CA . PHE A 1 70 ? -1.801 -2.502 -8.533 1.00 93.12 70 PHE A CA 1
ATOM 576 C C . PHE A 1 70 ? -0.494 -1.714 -8.617 1.00 93.12 70 PHE A C 1
ATOM 578 O O . PHE A 1 70 ? -0.054 -1.380 -9.716 1.00 93.12 70 PHE A O 1
ATOM 585 N N . TYR A 1 71 ? 0.150 -1.453 -7.479 1.00 93.44 71 TYR A N 1
ATOM 586 C CA . TYR A 1 71 ? 1.452 -0.793 -7.442 1.00 93.44 71 TYR A CA 1
ATOM 587 C C . TYR A 1 71 ? 2.503 -1.558 -8.245 1.00 93.44 71 TYR A C 1
ATOM 589 O O . TYR A 1 71 ? 3.220 -0.976 -9.054 1.00 93.44 71 TYR A O 1
ATOM 597 N N . PHE A 1 72 ? 2.574 -2.873 -8.069 1.00 91.88 72 PHE A N 1
ATOM 598 C CA . PHE A 1 72 ? 3.531 -3.690 -8.792 1.00 91.88 72 PHE A CA 1
ATOM 599 C C . PHE A 1 72 ? 3.214 -3.769 -10.282 1.00 91.88 72 PHE A C 1
ATOM 601 O O . PHE A 1 72 ? 4.137 -3.641 -11.084 1.00 91.88 72 PHE A O 1
ATOM 608 N N . LEU A 1 73 ? 1.936 -3.867 -10.676 1.00 90.44 73 LEU A N 1
ATOM 609 C CA . LEU A 1 73 ? 1.554 -3.729 -12.086 1.00 90.44 73 LEU A CA 1
ATOM 610 C C . LEU A 1 73 ? 2.049 -2.401 -12.668 1.00 90.44 73 LEU A C 1
ATOM 612 O O . LEU A 1 73 ? 2.691 -2.397 -13.716 1.00 90.44 73 LEU A O 1
ATOM 616 N N . PHE A 1 74 ? 1.810 -1.287 -11.974 1.00 90.25 74 PHE A N 1
ATOM 617 C CA . PHE A 1 74 ? 2.296 0.030 -12.386 1.00 90.25 74 PHE A CA 1
ATOM 618 C C . PHE A 1 74 ? 3.827 0.074 -12.511 1.00 90.25 74 PHE A C 1
ATOM 620 O O . PHE A 1 74 ? 4.357 0.557 -13.515 1.00 90.25 74 PHE A O 1
ATOM 627 N N . SER A 1 75 ? 4.549 -0.475 -11.535 1.00 89.44 75 SER A N 1
ATOM 628 C CA . SER A 1 75 ? 6.012 -0.560 -11.563 1.00 89.44 75 SER A CA 1
ATOM 629 C C . SER A 1 75 ? 6.510 -1.367 -12.759 1.00 89.44 75 SER A C 1
ATOM 631 O O . SER A 1 75 ? 7.487 -0.988 -13.391 1.00 89.44 75 SER A O 1
ATOM 633 N N . ILE A 1 76 ? 5.813 -2.429 -13.150 1.00 88.19 76 ILE A N 1
ATOM 634 C CA . ILE A 1 76 ? 6.183 -3.235 -14.317 1.00 88.19 76 ILE A CA 1
ATOM 635 C C . ILE A 1 76 ? 5.903 -2.500 -15.626 1.00 88.19 76 ILE A C 1
ATOM 637 O O . ILE A 1 76 ? 6.775 -2.472 -16.493 1.00 88.19 76 ILE A O 1
ATOM 641 N N . PHE A 1 77 ? 4.749 -1.837 -15.754 1.00 86.31 77 PHE A N 1
ATOM 642 C CA . PHE A 1 77 ? 4.441 -1.008 -16.927 1.00 86.31 77 PHE A CA 1
ATOM 643 C C . PHE A 1 77 ? 5.441 0.135 -17.117 1.00 86.31 77 PHE A C 1
ATOM 645 O O . PHE A 1 77 ? 5.749 0.516 -18.242 1.00 86.31 77 PHE A O 1
ATOM 652 N N . THR A 1 78 ? 5.977 0.662 -16.020 1.00 87.12 78 THR A N 1
ATOM 653 C CA . THR A 1 78 ? 6.969 1.742 -16.038 1.00 87.12 78 THR A CA 1
ATOM 654 C C . THR A 1 78 ? 8.413 1.243 -16.009 1.00 87.12 78 THR A C 1
ATOM 656 O O . THR A 1 78 ? 9.333 2.049 -15.869 1.00 87.12 78 THR A O 1
ATOM 659 N N . SER A 1 79 ? 8.637 -0.069 -16.154 1.00 85.44 79 SER A N 1
ATOM 660 C CA . SER A 1 79 ? 9.965 -0.698 -16.076 1.00 85.44 79 SER A CA 1
ATOM 661 C C . SER A 1 79 ? 10.762 -0.278 -14.833 1.00 85.44 79 SER A C 1
ATOM 663 O O . SER A 1 79 ? 11.961 -0.033 -14.906 1.00 85.44 79 SER A O 1
ATOM 665 N N . TRP A 1 80 ? 10.087 -0.160 -13.687 1.00 86.19 80 TRP A N 1
ATOM 666 C CA . TRP A 1 80 ? 10.648 0.195 -12.378 1.00 86.19 80 TRP A CA 1
ATOM 667 C C . TRP A 1 80 ? 11.273 1.600 -12.307 1.00 86.19 80 TRP A C 1
ATOM 669 O O . TRP A 1 80 ? 11.919 1.948 -11.321 1.00 86.19 80 TRP A O 1
ATOM 679 N N . LYS A 1 81 ? 11.023 2.458 -13.305 1.00 86.12 81 LYS A N 1
ATOM 680 C CA . LYS A 1 81 ? 11.611 3.804 -13.400 1.00 86.12 81 LYS A CA 1
ATOM 681 C C . LYS A 1 81 ? 11.240 4.728 -12.235 1.00 86.12 81 LYS A C 1
ATOM 683 O O . LYS A 1 81 ? 12.020 5.603 -11.879 1.00 86.12 81 LYS A O 1
ATOM 688 N N . TYR A 1 82 ? 10.056 4.553 -11.648 1.00 86.44 82 TYR A N 1
ATOM 689 C CA . TYR A 1 82 ? 9.520 5.448 -10.612 1.00 86.44 82 TYR A CA 1
ATOM 690 C C . TYR A 1 82 ? 9.575 4.869 -9.196 1.00 86.44 82 TYR A C 1
ATOM 692 O O . TYR A 1 82 ? 8.962 5.426 -8.288 1.00 86.44 82 TYR A O 1
ATOM 700 N N . VAL A 1 83 ? 10.286 3.761 -8.980 1.00 85.50 83 VAL A N 1
ATOM 701 C CA . VAL A 1 83 ? 10.322 3.066 -7.678 1.00 85.50 83 VAL A CA 1
ATOM 702 C C . VAL A 1 83 ? 10.842 3.973 -6.568 1.00 85.50 83 VAL A C 1
ATOM 704 O O . VAL A 1 83 ? 10.291 4.000 -5.472 1.00 85.50 83 VAL A O 1
ATOM 707 N N . GLU A 1 84 ? 11.844 4.794 -6.875 1.00 81.56 84 GLU A N 1
ATOM 708 C CA . GLU A 1 84 ? 12.413 5.751 -5.925 1.00 81.56 84 GLU A CA 1
ATOM 709 C C . GLU A 1 84 ? 11.376 6.779 -5.437 1.00 81.56 84 GLU A C 1
ATOM 711 O O . GLU A 1 84 ? 11.304 7.083 -4.244 1.00 81.56 84 GLU A O 1
ATOM 716 N N . TYR A 1 85 ? 10.499 7.227 -6.339 1.00 84.62 85 TYR A N 1
ATOM 717 C CA . TYR A 1 85 ? 9.438 8.197 -6.057 1.00 84.62 85 TYR A CA 1
ATOM 718 C C . TYR A 1 85 ? 8.164 7.576 -5.476 1.00 84.62 85 TYR A C 1
ATOM 720 O O . TYR A 1 85 ? 7.317 8.278 -4.933 1.00 84.62 85 TYR A O 1
ATOM 728 N N . THR A 1 86 ? 8.004 6.258 -5.574 1.00 90.19 86 THR A N 1
ATOM 729 C CA . THR A 1 86 ? 6.772 5.549 -5.188 1.00 90.19 86 THR A CA 1
ATOM 730 C C . THR A 1 86 ? 6.892 4.777 -3.877 1.00 90.19 86 THR A C 1
ATOM 732 O O . THR A 1 86 ? 5.943 4.126 -3.449 1.00 90.19 86 THR A O 1
ATOM 735 N N . ASN A 1 87 ? 8.003 4.939 -3.157 1.00 87.00 87 ASN A N 1
ATOM 736 C CA . ASN A 1 87 ? 8.225 4.337 -1.840 1.00 87.00 87 ASN A CA 1
ATOM 737 C C . ASN A 1 87 ? 7.144 4.683 -0.794 1.00 87.00 87 ASN A C 1
ATOM 739 O O . ASN A 1 87 ? 6.952 3.940 0.166 1.00 87.00 87 ASN A O 1
ATOM 743 N N . PHE A 1 88 ? 6.406 5.781 -0.969 1.00 90.31 88 PHE A N 1
ATOM 744 C CA . PHE A 1 88 ? 5.269 6.122 -0.108 1.00 90.31 88 PHE A CA 1
ATOM 745 C C . PHE A 1 88 ? 4.119 5.107 -0.191 1.00 90.31 88 PHE A C 1
ATOM 747 O O . PHE A 1 88 ? 3.349 4.966 0.755 1.00 90.31 88 PHE A O 1
ATOM 754 N N . ILE A 1 89 ? 4.011 4.366 -1.297 1.00 93.50 89 ILE A N 1
ATOM 755 C CA . ILE A 1 89 ? 2.916 3.424 -1.528 1.00 93.50 89 ILE A CA 1
ATOM 756 C C . ILE A 1 89 ? 2.983 2.236 -0.558 1.00 93.50 89 ILE A C 1
ATOM 758 O O . ILE A 1 89 ? 1.944 1.667 -0.230 1.00 93.50 89 ILE A O 1
ATOM 762 N N . TYR A 1 90 ? 4.164 1.898 -0.026 1.00 91.56 90 TYR A N 1
ATOM 763 C CA . TYR A 1 90 ? 4.304 0.832 0.971 1.00 91.56 90 TYR A CA 1
ATOM 764 C C . TYR A 1 90 ? 3.502 1.128 2.256 1.00 91.56 90 TYR A C 1
ATOM 766 O O . TYR A 1 90 ? 2.531 0.421 2.526 1.00 91.56 90 TYR A O 1
ATOM 774 N N . PRO A 1 91 ? 3.792 2.187 3.039 1.00 92.62 91 PRO A N 1
ATOM 775 C CA . PRO A 1 91 ? 2.964 2.509 4.203 1.00 92.62 91 PRO A CA 1
ATOM 776 C C . PRO A 1 91 ? 1.520 2.868 3.822 1.00 92.62 91 PRO A C 1
ATOM 778 O O . PRO A 1 91 ? 0.609 2.578 4.596 1.00 92.62 91 PRO A O 1
ATOM 781 N N . LEU A 1 92 ? 1.285 3.430 2.630 1.00 93.00 92 LEU A N 1
ATOM 782 C CA . LEU A 1 92 ? -0.061 3.735 2.138 1.00 93.00 92 LEU A CA 1
ATOM 783 C C . LEU A 1 92 ? -0.916 2.478 1.981 1.00 93.00 92 LEU A C 1
ATOM 785 O O . LEU A 1 92 ? -2.055 2.471 2.435 1.00 93.00 92 LEU A O 1
ATOM 789 N N . GLY A 1 93 ? -0.384 1.416 1.371 1.00 92.88 93 GLY A N 1
ATOM 790 C CA . GLY A 1 93 ? -1.123 0.174 1.146 1.00 92.88 93 GLY A CA 1
ATOM 791 C C . GLY A 1 93 ? -1.576 -0.471 2.449 1.00 92.88 93 GLY A C 1
ATOM 792 O O . GLY A 1 93 ? -2.747 -0.822 2.585 1.00 92.88 93 GLY A O 1
ATOM 793 N N . VAL A 1 94 ? -0.685 -0.528 3.445 1.00 93.25 94 VAL A N 1
ATOM 794 C CA . VAL A 1 94 ? -1.045 -1.005 4.789 1.00 93.25 94 VAL A CA 1
ATOM 795 C C . VAL A 1 94 ? -2.049 -0.058 5.452 1.00 93.25 94 VAL A C 1
ATOM 797 O O . VAL A 1 94 ? -3.032 -0.508 6.038 1.00 93.25 94 VAL A O 1
ATOM 800 N N . GLY A 1 95 ? -1.842 1.257 5.329 1.00 91.75 95 GLY A N 1
ATOM 801 C CA . GLY A 1 95 ? -2.735 2.278 5.875 1.00 91.75 95 GLY A CA 1
ATOM 802 C C . GLY A 1 95 ? -4.158 2.193 5.320 1.00 91.75 95 GLY A C 1
ATOM 803 O O . GLY A 1 95 ? -5.109 2.278 6.093 1.00 91.75 95 GLY A O 1
ATOM 804 N N . ILE A 1 96 ? -4.313 1.954 4.013 1.00 92.12 96 ILE A N 1
ATOM 805 C CA . ILE A 1 96 ? -5.612 1.710 3.371 1.00 92.12 96 ILE A CA 1
ATOM 806 C C . ILE A 1 96 ? -6.248 0.431 3.912 1.00 92.12 96 ILE A C 1
ATOM 808 O O . ILE A 1 96 ? -7.427 0.454 4.249 1.00 92.12 96 ILE A O 1
ATOM 812 N N . GLY A 1 97 ? -5.484 -0.655 4.073 1.00 90.38 97 GLY A N 1
ATOM 813 C CA . GLY A 1 97 ? -6.007 -1.895 4.652 1.00 90.38 97 GLY A CA 1
ATOM 814 C C . GLY A 1 97 ? -6.603 -1.693 6.052 1.00 90.38 97 GLY A C 1
ATOM 815 O O . GLY A 1 97 ? -7.706 -2.158 6.338 1.00 90.38 97 GLY A O 1
ATOM 816 N N . PHE A 1 98 ? -5.917 -0.952 6.926 1.00 89.81 98 PHE A N 1
ATOM 817 C CA . PHE A 1 98 ? -6.465 -0.606 8.243 1.00 89.81 98 PHE A CA 1
ATOM 818 C C . PHE A 1 98 ? -7.641 0.387 8.163 1.00 89.81 98 PHE A C 1
ATOM 820 O O . PHE A 1 98 ? -8.518 0.365 9.033 1.00 89.81 98 PHE A O 1
ATOM 827 N N . LEU A 1 99 ? -7.679 1.251 7.141 1.00 89.25 99 LEU A N 1
ATOM 828 C CA . LEU A 1 99 ? -8.755 2.225 6.955 1.00 89.25 99 LEU A CA 1
ATOM 829 C C . LEU A 1 99 ? -10.043 1.520 6.537 1.00 89.25 99 LEU A C 1
ATOM 831 O O . LEU A 1 99 ? -11.105 1.838 7.071 1.00 89.25 99 LEU A O 1
ATOM 835 N N . GLU A 1 100 ? -9.945 0.538 5.641 1.00 88.69 100 GLU A N 1
ATOM 836 C CA . GLU A 1 100 ? -11.050 -0.349 5.271 1.00 88.69 100 GLU A CA 1
ATOM 837 C C . GLU A 1 100 ? -11.590 -1.093 6.499 1.00 88.69 100 GLU A C 1
ATOM 839 O O . GLU A 1 100 ? -12.796 -1.091 6.739 1.00 88.69 100 GLU A O 1
ATOM 844 N N . ASP A 1 101 ? -10.709 -1.645 7.339 1.00 87.94 101 ASP A N 1
ATOM 845 C CA . ASP A 1 101 ? -11.099 -2.303 8.594 1.00 87.94 101 ASP A CA 1
ATOM 846 C C . ASP A 1 101 ? -11.871 -1.357 9.534 1.00 87.94 101 ASP A C 1
ATOM 848 O O . ASP A 1 101 ? -12.915 -1.718 10.080 1.00 87.94 101 ASP A O 1
ATOM 852 N N . TYR A 1 102 ? -11.435 -0.099 9.669 1.00 85.88 102 TYR A N 1
ATOM 853 C CA . TYR A 1 102 ? -12.195 0.899 10.424 1.00 85.88 102 TYR A CA 1
ATOM 854 C C . TYR A 1 102 ? -13.534 1.263 9.766 1.00 85.88 102 TYR A C 1
ATOM 856 O O . TYR A 1 102 ? -14.528 1.453 10.469 1.00 85.88 102 TYR A O 1
ATOM 864 N N . ALA A 1 103 ? -13.583 1.386 8.441 1.00 85.88 103 ALA A N 1
ATOM 865 C CA . ALA A 1 103 ? -14.791 1.783 7.728 1.00 85.88 103 ALA A CA 1
ATOM 866 C C . ALA A 1 103 ? -15.903 0.727 7.848 1.00 85.88 103 ALA A C 1
ATOM 868 O O . ALA A 1 103 ? -17.060 1.086 8.084 1.00 85.88 103 ALA A O 1
ATOM 869 N N . PHE A 1 104 ? -15.551 -0.558 7.732 1.00 84.44 104 PHE A N 1
ATOM 870 C CA . PHE A 1 104 ? -16.519 -1.655 7.698 1.00 84.44 104 PHE A CA 1
ATOM 871 C C . PHE A 1 104 ? -16.739 -2.329 9.060 1.00 84.44 104 PHE A C 1
ATOM 873 O O . PHE A 1 104 ? -17.887 -2.563 9.436 1.00 84.44 104 PHE A O 1
ATOM 880 N N . GLU A 1 105 ? -15.685 -2.583 9.845 1.00 81.25 105 GLU A N 1
ATOM 881 C CA . GLU A 1 105 ? -15.794 -3.254 11.155 1.00 81.25 105 GLU A CA 1
ATOM 882 C C . GLU A 1 105 ? -15.775 -2.268 12.346 1.00 81.25 105 GLU A C 1
ATOM 884 O O . GLU A 1 105 ? -16.063 -2.646 13.482 1.00 81.25 105 GLU A O 1
ATOM 889 N N . LYS A 1 106 ? -15.497 -0.973 12.115 1.00 79.75 106 LYS A N 1
ATOM 890 C CA . LYS A 1 106 ? -15.470 0.098 13.143 1.00 79.75 106 LYS A CA 1
ATOM 891 C C . LYS A 1 106 ? -14.512 -0.160 14.309 1.00 79.75 106 LYS A C 1
ATOM 893 O O . LYS A 1 106 ? -14.667 0.407 15.397 1.00 79.75 106 LYS A O 1
ATOM 898 N N . HIS A 1 107 ? -13.467 -0.946 14.076 1.00 80.19 107 HIS A N 1
ATOM 899 C CA . HIS A 1 107 ? -12.423 -1.210 15.057 1.00 80.19 107 HIS A CA 1
ATOM 900 C C . HIS A 1 107 ? -11.662 0.075 15.417 1.00 80.19 107 HIS A C 1
ATOM 902 O O . HIS A 1 107 ? -10.926 0.642 14.609 1.00 80.19 107 HIS A O 1
ATOM 908 N N . LYS A 1 108 ? -11.828 0.551 16.662 1.00 74.75 108 LYS A N 1
ATOM 909 C CA . LYS A 1 108 ? -11.265 1.838 17.121 1.00 74.75 108 LYS A CA 1
ATOM 910 C C . LYS A 1 108 ? -9.740 1.921 16.958 1.00 74.75 108 LYS A C 1
ATOM 912 O O . LYS A 1 108 ? -9.234 2.985 16.607 1.00 74.75 108 LYS A O 1
ATOM 917 N N . ASN A 1 109 ? -9.027 0.813 17.171 1.00 80.88 109 ASN A N 1
ATOM 918 C CA . ASN A 1 109 ? -7.563 0.767 17.080 1.00 80.88 109 ASN A CA 1
ATOM 919 C C . ASN A 1 109 ? -7.067 0.865 15.628 1.00 80.88 109 ASN A C 1
ATOM 921 O O . ASN A 1 109 ? -6.024 1.468 15.378 1.00 80.88 109 ASN A O 1
ATOM 925 N N . SER A 1 110 ? -7.834 0.337 14.672 1.00 83.62 110 SER A N 1
ATOM 926 C CA . SER A 1 110 ? -7.471 0.323 13.252 1.00 83.62 110 SER A CA 1
ATOM 927 C C . SER A 1 110 ? -7.441 1.726 12.663 1.00 83.62 110 SER A C 1
ATOM 929 O O . SER A 1 110 ? -6.544 2.047 11.889 1.00 83.62 110 SER A O 1
ATOM 931 N N . PHE A 1 111 ? -8.327 2.617 13.116 1.00 85.25 111 PHE A N 1
ATOM 932 C CA . PHE A 1 111 ? -8.310 4.017 12.694 1.00 85.25 111 PHE A CA 1
ATOM 933 C C . PHE A 1 111 ? -6.985 4.712 13.022 1.00 85.25 111 PHE A C 1
ATOM 935 O O . PHE A 1 111 ? -6.392 5.352 12.161 1.00 85.25 111 PHE A O 1
ATOM 942 N N . VAL A 1 112 ? -6.505 4.577 14.262 1.00 86.06 112 VAL A N 1
ATOM 943 C CA . VAL A 1 112 ? -5.281 5.259 14.707 1.00 86.06 112 VAL A CA 1
ATOM 944 C C . VAL A 1 112 ? -4.079 4.772 13.897 1.00 86.06 112 VAL A C 1
ATOM 946 O O . VAL A 1 112 ? -3.301 5.585 13.403 1.00 86.06 112 VAL A O 1
ATOM 949 N N . ILE A 1 113 ? -3.978 3.456 13.690 1.00 87.44 113 ILE A N 1
ATOM 950 C CA . ILE A 1 113 ? -2.915 2.838 12.887 1.00 87.44 113 ILE A CA 1
ATOM 951 C C . ILE A 1 113 ? -2.983 3.320 11.431 1.00 87.44 113 ILE A C 1
ATOM 953 O O . ILE A 1 113 ? -1.959 3.706 10.870 1.00 87.44 113 ILE A O 1
ATOM 957 N N . SER A 1 114 ? -4.184 3.372 10.845 1.00 88.19 114 SER A N 1
ATOM 958 C CA . SER A 1 114 ? -4.400 3.872 9.478 1.00 88.19 114 SER A CA 1
ATOM 959 C C . SER A 1 114 ? -3.871 5.285 9.310 1.00 88.19 114 SER A C 1
ATOM 961 O O . SER A 1 114 ? -3.123 5.562 8.378 1.00 88.19 114 SER A O 1
ATOM 963 N N . VAL A 1 115 ? -4.246 6.188 10.221 1.00 88.00 115 VAL A N 1
ATOM 964 C CA . VAL A 1 115 ? -3.875 7.599 10.106 1.00 88.00 115 VAL A CA 1
ATOM 965 C C . VAL A 1 115 ? -2.371 7.781 10.281 1.00 88.00 115 VAL A C 1
ATOM 967 O O . VAL A 1 115 ? -1.777 8.549 9.531 1.00 88.00 115 VAL A O 1
ATOM 970 N N . ILE A 1 116 ? -1.736 7.050 11.203 1.00 88.81 116 ILE A N 1
ATOM 971 C CA . ILE A 1 116 ? -0.274 7.077 11.359 1.00 88.81 116 ILE A CA 1
ATOM 972 C C . ILE A 1 116 ? 0.410 6.621 10.065 1.00 88.81 116 ILE A C 1
ATOM 974 O O . ILE A 1 116 ? 1.300 7.307 9.570 1.00 88.81 116 ILE A O 1
ATOM 978 N N . LEU A 1 117 ? -0.021 5.500 9.482 1.00 91.56 117 LE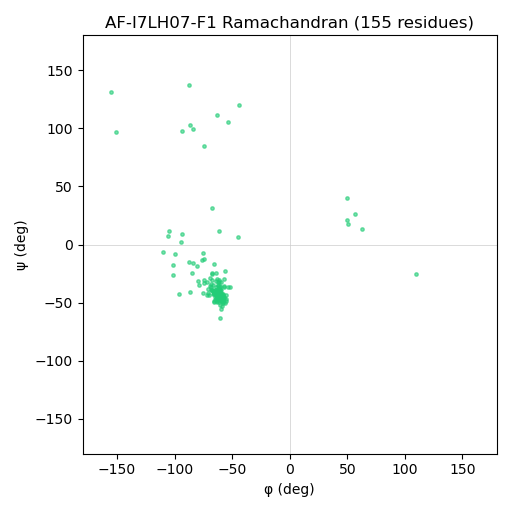U A N 1
ATOM 979 C CA . LEU A 1 117 ? 0.572 4.962 8.256 1.00 91.56 117 LEU A CA 1
ATOM 980 C C . LEU A 1 117 ? 0.355 5.877 7.045 1.00 91.56 117 LEU A C 1
ATOM 982 O O . LEU A 1 117 ? 1.280 6.100 6.266 1.00 91.56 117 LEU A O 1
ATOM 986 N N . ILE A 1 118 ? -0.832 6.470 6.916 1.00 90.44 118 ILE A N 1
ATOM 987 C CA . ILE A 1 118 ? -1.130 7.454 5.870 1.00 90.44 118 ILE A CA 1
ATOM 988 C C . ILE A 1 118 ? -0.289 8.722 6.069 1.00 90.44 118 ILE A C 1
ATOM 990 O O . ILE A 1 118 ? 0.261 9.242 5.102 1.00 90.44 118 ILE A O 1
ATOM 994 N N . ALA A 1 119 ? -0.115 9.200 7.304 1.00 87.50 119 ALA A N 1
ATOM 995 C CA . ALA A 1 119 ? 0.742 10.348 7.592 1.00 87.50 119 ALA A CA 1
ATOM 996 C C . ALA A 1 119 ? 2.211 10.070 7.232 1.00 87.50 119 ALA A C 1
ATOM 998 O O . ALA A 1 119 ? 2.856 10.903 6.595 1.00 87.50 119 ALA A O 1
ATOM 999 N N . VAL A 1 120 ? 2.723 8.878 7.564 1.00 89.19 120 VAL A N 1
ATOM 1000 C CA . VAL A 1 120 ? 4.069 8.433 7.167 1.00 89.19 120 VAL A CA 1
ATOM 1001 C C . VAL A 1 120 ? 4.192 8.355 5.644 1.00 89.19 120 VAL A C 1
ATOM 1003 O O . VAL A 1 120 ? 5.179 8.831 5.088 1.00 89.19 120 VAL A O 1
ATOM 1006 N N . SER A 1 121 ? 3.179 7.825 4.955 1.00 89.94 121 SER A N 1
ATOM 1007 C CA . SER A 1 121 ? 3.130 7.821 3.491 1.00 89.94 121 SER A CA 1
ATOM 1008 C C . SER A 1 121 ? 3.216 9.234 2.915 1.00 89.94 121 SER A C 1
ATOM 1010 O O . SER A 1 121 ? 4.036 9.492 2.040 1.00 89.94 121 SER A O 1
ATOM 1012 N N . ILE A 1 122 ? 2.391 10.166 3.396 1.00 86.94 122 ILE A N 1
ATOM 1013 C CA . ILE A 1 122 ? 2.394 11.557 2.921 1.00 86.94 122 ILE A CA 1
ATOM 1014 C C . ILE A 1 122 ? 3.773 12.189 3.134 1.00 86.94 122 ILE A C 1
ATOM 1016 O O . ILE A 1 122 ? 4.302 12.835 2.233 1.00 86.94 122 ILE A O 1
ATOM 1020 N N . PHE A 1 123 ? 4.388 11.953 4.292 1.00 84.25 123 PHE A N 1
ATOM 1021 C CA . PHE A 1 123 ? 5.739 12.425 4.579 1.00 84.25 123 PHE A CA 1
ATOM 1022 C C . PHE A 1 123 ? 6.773 11.871 3.585 1.00 84.25 123 PHE A C 1
ATOM 1024 O O . PHE A 1 123 ? 7.554 12.632 3.015 1.00 84.25 123 PHE A O 1
ATOM 1031 N N . MET A 1 124 ? 6.749 10.561 3.318 1.00 86.44 124 MET A N 1
ATOM 1032 C CA . MET A 1 124 ? 7.644 9.932 2.339 1.00 86.44 124 MET A CA 1
ATOM 1033 C C . MET A 1 124 ? 7.421 10.463 0.921 1.00 86.44 124 MET A C 1
ATOM 1035 O O . MET A 1 124 ? 8.385 10.671 0.186 1.00 86.44 124 MET A O 1
ATOM 1039 N N . PHE A 1 125 ? 6.167 10.708 0.542 1.00 86.50 125 PHE A N 1
ATOM 1040 C CA . PHE A 1 125 ? 5.821 11.266 -0.760 1.00 86.50 125 PHE A CA 1
ATOM 1041 C C . PHE A 1 125 ? 6.398 12.672 -0.935 1.00 86.50 125 PHE A C 1
ATOM 1043 O O . PHE A 1 125 ? 7.075 12.935 -1.929 1.00 86.50 125 PHE A O 1
ATOM 1050 N N . LEU A 1 126 ? 6.201 13.545 0.058 1.00 83.19 126 LEU A N 1
ATOM 1051 C CA . LEU A 1 126 ? 6.720 14.914 0.045 1.00 83.19 126 LEU A CA 1
ATOM 1052 C C . LEU A 1 126 ? 8.247 14.948 -0.031 1.00 83.19 126 LEU A C 1
ATOM 1054 O O . LEU A 1 126 ? 8.791 15.725 -0.813 1.00 83.19 126 LEU A O 1
ATOM 1058 N N . LYS A 1 127 ? 8.924 14.054 0.702 1.00 80.00 127 LYS A N 1
ATOM 1059 C CA . LYS A 1 127 ? 10.377 13.876 0.601 1.00 80.00 127 LYS A CA 1
ATOM 1060 C C . LYS A 1 127 ? 10.799 13.469 -0.815 1.00 80.00 127 LYS A C 1
ATOM 1062 O O . LYS A 1 127 ? 11.766 13.999 -1.347 1.00 80.00 127 LYS A O 1
ATOM 1067 N N . SER A 1 128 ? 10.071 12.543 -1.443 1.00 80.56 128 SER A N 1
ATOM 1068 C CA . SER A 1 128 ? 10.423 12.048 -2.781 1.00 80.56 128 SER A CA 1
ATOM 1069 C C . SER A 1 128 ? 10.341 13.122 -3.867 1.00 80.56 128 SER A C 1
ATOM 1071 O O . SER A 1 128 ? 11.105 13.090 -4.826 1.00 80.56 128 SER A O 1
ATOM 1073 N N . LEU A 1 129 ? 9.437 14.093 -3.715 1.00 76.00 129 LEU A N 1
ATOM 1074 C CA . LEU A 1 129 ? 9.240 15.136 -4.713 1.00 76.00 129 LEU A CA 1
ATOM 1075 C C . LEU A 1 129 ? 10.358 16.183 -4.709 1.00 76.00 129 LEU A C 1
ATOM 1077 O O . LEU A 1 129 ? 10.429 16.971 -5.646 1.00 76.00 129 LEU A O 1
ATOM 1081 N N . ASN A 1 130 ? 11.221 16.214 -3.684 1.00 70.44 130 ASN A N 1
ATOM 1082 C CA . ASN A 1 130 ? 12.298 17.200 -3.528 1.00 70.44 130 ASN A CA 1
ATOM 1083 C C . ASN A 1 130 ? 11.817 18.664 -3.682 1.00 70.44 130 ASN A C 1
ATOM 1085 O O . ASN A 1 130 ? 12.608 19.572 -3.930 1.00 70.44 130 ASN A O 1
ATOM 1089 N N . LEU A 1 131 ? 10.500 18.894 -3.569 1.00 58.50 131 LEU A N 1
ATOM 1090 C CA . LEU A 1 131 ? 9.851 20.144 -3.965 1.00 58.50 131 LEU A CA 1
ATOM 1091 C C . LEU A 1 131 ? 10.088 21.265 -2.953 1.00 58.50 131 LEU A C 1
ATOM 1093 O O . LEU A 1 131 ? 9.834 22.420 -3.279 1.00 58.50 131 LEU A O 1
ATOM 1097 N N . TYR A 1 132 ? 10.579 20.959 -1.747 1.00 53.28 132 TYR A N 1
ATOM 1098 C CA . TYR A 1 132 ? 10.728 21.959 -0.698 1.00 53.28 132 TYR A CA 1
ATOM 1099 C C . TYR A 1 132 ? 11.867 21.650 0.273 1.00 53.28 132 TYR A C 1
ATOM 1101 O O . TYR A 1 132 ? 11.658 20.988 1.288 1.00 53.28 132 TYR A O 1
ATOM 1109 N N . TYR A 1 133 ? 13.033 22.254 0.026 1.00 58.22 133 TYR A N 1
ATOM 1110 C CA . TYR A 1 133 ? 14.051 22.461 1.057 1.00 58.22 133 TYR A CA 1
ATOM 1111 C C . TYR A 1 133 ? 13.407 23.187 2.257 1.00 58.22 133 TYR A C 1
ATOM 1113 O O . TYR A 1 133 ? 13.098 24.375 2.183 1.00 58.22 133 TYR A O 1
ATOM 1121 N N . GLY A 1 134 ? 13.166 22.466 3.357 1.00 63.19 134 GLY A N 1
ATOM 1122 C CA . GLY A 1 134 ? 12.767 23.033 4.654 1.00 63.19 134 GLY A CA 1
ATOM 1123 C C . GLY A 1 134 ? 11.326 22.779 5.118 1.00 63.19 134 GLY A C 1
ATOM 1124 O O . GLY A 1 134 ? 11.107 22.732 6.325 1.00 63.19 134 GLY A O 1
ATOM 1125 N N . ILE A 1 135 ? 10.347 22.540 4.231 1.00 62.84 135 ILE A N 1
ATOM 1126 C CA . ILE A 1 135 ? 8.950 22.265 4.660 1.00 62.84 135 ILE A CA 1
ATOM 1127 C C . ILE A 1 135 ? 8.815 20.850 5.239 1.00 62.84 135 ILE A C 1
ATOM 1129 O O . ILE A 1 135 ? 8.047 20.626 6.174 1.00 62.84 135 ILE A O 1
ATOM 1133 N N . GLU A 1 136 ? 9.625 19.909 4.751 1.00 61.38 136 GLU A N 1
ATOM 1134 C CA . GLU A 1 136 ? 9.670 18.504 5.188 1.00 61.38 136 GLU A CA 1
ATOM 1135 C C . GLU A 1 136 ? 9.818 18.366 6.711 1.00 61.38 136 GLU A C 1
ATOM 1137 O O . GLU A 1 136 ? 9.208 17.493 7.328 1.00 61.38 136 GLU A O 1
ATOM 1142 N N . GLN A 1 137 ? 10.583 19.272 7.328 1.00 66.25 137 GLN A N 1
ATOM 1143 C CA . GLN A 1 137 ? 10.872 19.269 8.764 1.00 66.25 137 GLN A CA 1
ATOM 1144 C C . GLN A 1 137 ? 9.633 19.565 9.620 1.00 66.25 137 GLN A C 1
ATOM 1146 O O . GLN A 1 137 ? 9.569 19.138 10.771 1.00 66.25 137 GLN A O 1
ATOM 1151 N N . TYR A 1 138 ? 8.636 20.257 9.062 1.00 69.19 138 TYR A N 1
ATOM 1152 C CA . TYR A 1 138 ? 7.431 20.683 9.779 1.00 69.19 138 TYR A CA 1
ATOM 1153 C C . TYR A 1 138 ? 6.211 19.802 9.494 1.00 69.19 138 TYR A C 1
ATOM 1155 O O . TYR A 1 138 ? 5.278 19.785 10.295 1.00 69.19 138 TYR A O 1
ATOM 1163 N N . VAL A 1 139 ? 6.224 19.012 8.415 1.00 71.31 139 VAL A N 1
ATOM 1164 C CA . VAL A 1 139 ? 5.109 18.117 8.052 1.00 71.31 139 VAL A CA 1
ATOM 1165 C C . VAL A 1 139 ? 4.853 17.078 9.141 1.00 71.31 139 VAL A C 1
ATOM 1167 O O . VAL A 1 139 ? 3.714 16.910 9.575 1.00 71.31 139 VAL A O 1
ATOM 1170 N N . LEU A 1 140 ? 5.903 16.389 9.598 1.00 67.62 140 LEU A N 1
ATOM 1171 C CA . LEU A 1 140 ? 5.770 15.330 10.597 1.00 67.62 140 LEU A CA 1
ATOM 1172 C C . LEU A 1 140 ? 5.282 15.890 11.955 1.00 67.62 140 LEU A C 1
ATOM 1174 O O . LEU A 1 140 ? 4.295 15.365 12.475 1.00 67.62 140 LEU A O 1
ATOM 1178 N N . PRO A 1 141 ? 5.859 16.983 12.507 1.00 72.69 141 PRO A N 1
ATOM 1179 C CA . PRO A 1 141 ? 5.332 17.629 13.711 1.00 72.69 141 PRO A CA 1
ATOM 1180 C C . PRO A 1 141 ? 3.877 18.085 13.583 1.00 72.69 141 PRO A C 1
ATOM 1182 O O . PRO A 1 141 ? 3.077 17.808 14.472 1.00 72.69 141 PRO A O 1
ATOM 1185 N N . VAL A 1 142 ? 3.503 18.742 12.479 1.00 79.19 142 VAL A N 1
ATOM 1186 C CA . VAL A 1 142 ? 2.125 19.221 12.271 1.00 79.19 142 VAL A CA 1
ATOM 1187 C C . VAL A 1 142 ? 1.149 18.049 12.182 1.00 79.19 142 VAL A C 1
ATOM 1189 O O . VAL A 1 142 ? 0.086 18.093 12.802 1.00 79.19 142 VAL A O 1
ATOM 1192 N N . ALA A 1 143 ? 1.518 16.969 11.488 1.00 77.06 143 ALA A N 1
ATOM 1193 C CA . ALA A 1 143 ? 0.712 15.754 11.430 1.00 77.06 143 ALA A CA 1
ATOM 1194 C C . ALA A 1 143 ? 0.511 15.138 12.824 1.00 77.06 143 ALA A C 1
ATOM 1196 O O . ALA A 1 143 ? -0.617 14.787 13.171 1.00 77.06 143 ALA A O 1
ATOM 1197 N N . PHE A 1 144 ? 1.562 15.066 13.649 1.00 77.44 144 PHE A N 1
ATOM 1198 C CA . PHE A 1 144 ? 1.463 14.594 15.034 1.00 77.44 144 PHE A CA 1
ATOM 1199 C C . PHE A 1 144 ? 0.597 15.502 15.914 1.00 77.44 144 PHE A C 1
ATOM 1201 O O . PHE A 1 144 ? -0.185 14.992 16.716 1.00 77.44 144 PHE A O 1
ATOM 1208 N N . ILE A 1 145 ? 0.682 16.825 15.747 1.00 81.06 145 ILE A N 1
ATOM 1209 C CA . ILE A 1 145 ? -0.152 17.791 16.477 1.00 81.06 145 ILE A CA 1
ATOM 1210 C C . ILE A 1 145 ? -1.629 17.593 16.120 1.00 81.06 145 ILE A C 1
ATOM 1212 O O . ILE A 1 145 ? -2.465 17.456 17.014 1.00 81.06 145 ILE A O 1
ATOM 1216 N N . LEU A 1 146 ? -1.961 17.514 14.829 1.00 82.31 146 LEU A N 1
ATOM 1217 C CA . LEU A 1 146 ? -3.336 17.297 14.370 1.00 82.31 146 LEU A CA 1
ATOM 1218 C C . LEU A 1 146 ? -3.884 15.938 14.826 1.00 82.31 146 LEU A C 1
ATOM 1220 O O . LEU A 1 146 ? -5.025 15.856 15.285 1.00 82.31 146 LEU A O 1
ATOM 1224 N N . LEU A 1 147 ? -3.061 14.887 14.764 1.00 77.38 147 LEU A N 1
ATOM 1225 C CA . LEU A 1 147 ? -3.385 13.563 15.300 1.00 77.38 147 LEU A CA 1
ATOM 1226 C C . LEU A 1 147 ? -3.664 13.607 16.805 1.00 77.38 147 LEU A C 1
ATOM 1228 O O . LEU A 1 147 ? -4.673 13.066 17.259 1.00 77.38 147 LEU A O 1
ATOM 1232 N N . GLY A 1 148 ? -2.802 14.274 17.572 1.00 72.88 148 GLY A N 1
ATOM 1233 C CA . GLY A 1 148 ? -2.961 14.441 19.013 1.00 72.88 148 GLY A CA 1
ATOM 1234 C C . GLY A 1 148 ? -4.255 15.173 19.369 1.00 72.88 148 GLY A C 1
ATOM 1235 O O . GLY A 1 148 ? -5.013 14.708 20.222 1.00 72.88 148 GLY A O 1
ATOM 1236 N N . ILE A 1 149 ? -4.562 16.266 18.663 1.00 82.12 149 ILE A N 1
ATOM 1237 C CA . ILE A 1 149 ? -5.813 17.022 18.831 1.00 82.12 149 ILE A CA 1
ATOM 1238 C C . ILE A 1 149 ? -7.026 16.135 18.523 1.00 82.12 149 ILE A C 1
ATOM 1240 O O . ILE A 1 149 ? -7.980 16.098 19.301 1.00 82.12 149 ILE A O 1
ATOM 1244 N N . TYR A 1 150 ? -6.990 15.381 17.423 1.00 80.75 150 TYR A N 1
ATOM 1245 C CA . TYR A 1 150 ? -8.088 14.493 17.045 1.00 80.75 150 TYR A CA 1
ATOM 1246 C C . TYR A 1 150 ? -8.352 13.412 18.106 1.00 80.75 150 TYR A C 1
ATOM 1248 O O . TYR A 1 150 ? -9.506 13.165 18.471 1.00 80.75 150 TYR A O 1
ATOM 1256 N N . ILE A 1 151 ? -7.295 12.787 18.638 1.00 76.88 151 ILE A N 1
ATOM 1257 C CA . ILE A 1 151 ? -7.407 11.768 19.693 1.00 76.88 151 ILE A CA 1
ATOM 1258 C C . ILE A 1 151 ? -8.003 12.375 20.970 1.00 76.88 151 ILE A C 1
ATOM 1260 O O . ILE A 1 151 ? -8.913 11.782 21.551 1.00 76.88 151 ILE A O 1
ATOM 1264 N N . LEU A 1 152 ? -7.558 13.569 21.374 1.00 77.81 152 LEU A N 1
ATOM 1265 C CA . LEU A 1 152 ? -8.071 14.269 22.559 1.00 77.81 152 LEU A CA 1
ATOM 1266 C C . LEU A 1 152 ? -9.567 14.591 22.459 1.00 77.81 152 LEU A C 1
ATOM 1268 O O . LEU A 1 152 ? -10.296 14.449 23.440 1.00 77.81 152 LEU A O 1
ATOM 1272 N N . ILE A 1 153 ? -10.043 14.994 21.281 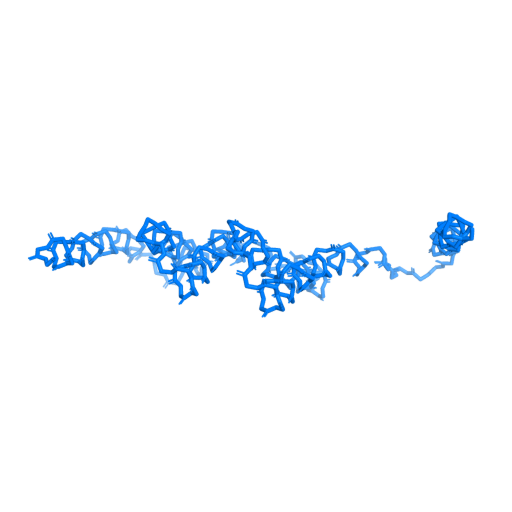1.00 80.44 153 ILE A N 1
ATOM 1273 C CA . ILE A 1 153 ? -11.461 15.315 21.062 1.00 80.44 153 ILE A CA 1
ATOM 1274 C C . ILE A 1 153 ? -12.320 14.043 21.080 1.00 80.44 153 ILE A C 1
ATOM 1276 O O . ILE A 1 153 ? -13.428 14.049 21.617 1.00 80.44 153 ILE A O 1
ATOM 1280 N N . LYS A 1 154 ? -11.815 12.937 20.523 1.00 65.94 154 LYS A N 1
ATOM 1281 C CA . LYS A 1 154 ? -12.553 11.668 20.431 1.00 65.94 154 LYS A CA 1
ATOM 1282 C C . LYS A 1 154 ? -12.543 10.860 21.731 1.00 65.94 154 LYS A C 1
ATOM 1284 O O . LYS A 1 154 ? -13.515 10.168 21.992 1.00 65.94 154 LYS A O 1
ATOM 1289 N N . GLY A 1 155 ? -11.486 10.950 22.542 1.00 52.72 155 GLY A N 1
ATOM 1290 C CA . GLY A 1 155 ? -11.374 10.263 23.837 1.00 52.72 155 GLY A CA 1
ATOM 1291 C C . GLY A 1 155 ? -12.207 10.878 24.969 1.00 52.72 155 GLY A C 1
ATOM 1292 O O . GLY A 1 155 ? -12.279 10.304 26.050 1.00 52.72 155 GLY A O 1
ATOM 1293 N N . ARG A 1 156 ? -12.833 12.041 24.737 1.00 44.97 156 ARG A N 1
ATOM 1294 C CA . ARG A 1 156 ? -13.680 12.755 25.709 1.00 44.97 156 ARG A CA 1
ATOM 1295 C C . ARG A 1 156 ? -15.183 12.437 25.584 1.00 44.97 156 ARG A C 1
ATOM 1297 O O . ARG A 1 156 ? -15.974 13.041 26.302 1.00 44.97 156 ARG A O 1
ATOM 1304 N N . ARG A 1 157 ? -15.569 11.536 24.673 1.00 42.09 157 ARG A N 1
ATOM 1305 C CA . ARG A 1 157 ? -16.925 10.989 24.479 1.00 42.09 157 ARG A CA 1
ATOM 1306 C C . ARG A 1 157 ? -16.898 9.475 24.632 1.00 42.09 157 ARG A C 1
ATOM 1308 O O . ARG A 1 157 ? -17.913 8.940 25.118 1.00 42.09 157 ARG A O 1
#

Mean predicted aligned error: 11.07 Å

Nearest PDB structures (foldseek):
  2lp4-assembly1_A  TM=3.060E-01  e=3.722E+00  Escherichia coli K-12

Solvent-accessible surface area (backbone atoms only — not comparable to full-atom values): 8383 Å² total; per-residue (Å²): 117,76,65,59,56,54,52,52,50,52,50,52,51,51,54,49,56,52,50,53,74,70,45,95,56,90,70,64,62,66,70,63,50,58,29,49,64,33,30,54,57,12,52,51,44,50,52,49,41,77,72,61,75,61,88,59,89,50,48,30,55,15,42,21,28,34,46,47,16,52,50,46,48,51,36,56,79,52,72,53,72,55,51,82,57,46,60,23,52,60,43,31,20,52,12,48,3,24,40,50,34,22,73,75,70,58,42,73,68,32,43,57,53,12,51,52,26,38,50,52,15,52,52,45,36,55,60,50,64,66,78,50,93,70,55,67,75,49,50,60,58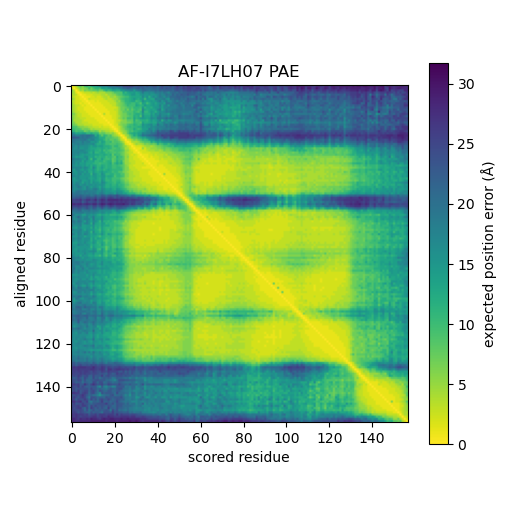,52,52,51,51,54,50,51,52,52,51,57,65,60,74,74,112

Sequence (157 aa):
MKSYLWGLVFILVGIFLIIQRTFLFDINLWNFVWPIFLIIPGIAIHYNYFSKNKGTKNLILGGTLIVYGFYFLFSIFTSWKYVEYTNFIYPLGVGIGFLEDYAFEKHKNSFVISVILIAVSIFMFLKSLNLYYGIEQYVLPVAFILLGIYILIKGRR

InterPro domains:
  IPR043726 LiaI-LiaF-like transmembrane region [PF18917] (5-45)

Organism: NCBI:txid857293

Secondary structure (DSSP, 8-state):
-HHHHHHHHHHHHHHHHHHHHHS-----THHHHHHHHHHHHHHHHHHHHHHH----TTHHHHHHHHHHHHHHHHHHHTTTTTHHHHTTHHHHHHHHHHHHHHHHH--HHHHHHHHHHHHHHHHHHHHHTT--TTTHHHHHHHHHHHHHHHHHHHTT-

pLDDT: mean 80.15, std 11.54, range [42.09, 94.25]

Radius of gyration: 20.7 Å; Cα contacts (8 Å, |Δi|>4): 137; chains: 1; bounding box: 35×58×54 Å